Protein AF-A0A956RFM0-F1 (afdb_monomer_lite)

Foldseek 3Di:
DDDDLVRLVVVLVVLVVVLVVLVVCPPVPDDPADADPNPHGPVVVSVVVSVVSVVVSVVSCVVRNDDDPPDPDPPVVNVVVVVVD

Sequence (85 aa):
MVLSRRAHARIFAVACVLLTLLHFDVWNNHRALPLTFGWMPVDLAYHVGWIVVATALVFYMTARVWPTPPAPEPSAETSTRANGE

Secondary structure (DSSP, 8-state):
----HHHHHHHHHHHHHHHHHHHT-TTSTT--PPEETTTEEHHHHHHHHHHHHHHHHHHHIIIIISPPPPPPP--HHHHHHHT--

pLDDT: mean 73.11, std 10.87, range [47.75, 91.0]

Radius of gyration: 23.36 Å; chains: 1; bounding box: 37×26×76 Å

Structure (mmCIF, N/CA/C/O backbone):
data_AF-A0A956RFM0-F1
#
_entry.id   AF-A0A956RFM0-F1
#
loop_
_atom_site.group_PDB
_atom_site.id
_atom_site.type_symbol
_atom_site.label_atom_id
_atom_site.label_alt_id
_atom_site.label_comp_id
_atom_site.label_asym_id
_atom_site.label_entity_id
_atom_site.label_seq_id
_atom_site.pdbx_PDB_ins_code
_atom_site.Cartn_x
_atom_site.Cartn_y
_atom_site.Cartn_z
_atom_site.occupancy
_atom_site.B_iso_or_equiv
_atom_site.auth_seq_id
_atom_site.auth_comp_id
_atom_site.auth_asym_id
_atom_site.auth_atom_id
_atom_site.pdbx_PDB_model_num
ATOM 1 N N . MET A 1 1 ? -18.871 3.792 3.630 1.00 47.75 1 MET A N 1
ATOM 2 C CA . MET A 1 1 ? -18.788 2.431 4.207 1.00 47.75 1 MET A CA 1
ATOM 3 C C . MET A 1 1 ? -17.523 2.329 5.042 1.00 47.75 1 MET A C 1
ATOM 5 O O . MET A 1 1 ? -16.439 2.481 4.496 1.00 47.75 1 MET A O 1
ATOM 9 N N . VAL A 1 2 ? -17.640 2.131 6.356 1.00 58.41 2 VAL A N 1
ATOM 10 C CA . VAL A 1 2 ? -16.479 1.918 7.233 1.00 58.41 2 VAL A CA 1
ATOM 11 C C . VAL A 1 2 ? -16.074 0.448 7.106 1.00 58.41 2 VAL A C 1
ATOM 13 O O . VAL A 1 2 ? -16.788 -0.430 7.583 1.00 58.41 2 VAL A O 1
ATOM 16 N N . LEU A 1 3 ? -14.978 0.155 6.400 1.00 61.72 3 LEU A N 1
ATOM 17 C CA . LEU A 1 3 ? -14.467 -1.215 6.303 1.00 61.72 3 LEU A CA 1
ATOM 18 C C . LEU A 1 3 ? -14.024 -1.705 7.694 1.00 61.72 3 LEU A C 1
ATOM 20 O O . LEU A 1 3 ? -13.374 -0.983 8.447 1.00 61.72 3 LEU A O 1
ATOM 24 N N . SER A 1 4 ? -14.335 -2.957 8.028 1.00 75.12 4 SER A N 1
ATOM 25 C CA . SER A 1 4 ? -13.890 -3.596 9.275 1.00 75.12 4 SER A CA 1
ATOM 26 C C . SER A 1 4 ? -12.358 -3.551 9.418 1.00 75.12 4 SER A C 1
ATOM 28 O O . SER A 1 4 ? -11.639 -3.689 8.424 1.00 75.12 4 SER A O 1
ATOM 30 N N . ARG A 1 5 ? -11.827 -3.420 10.647 1.00 69.94 5 ARG A N 1
ATOM 31 C CA . ARG A 1 5 ? -10.372 -3.510 10.925 1.00 69.94 5 ARG A CA 1
ATOM 32 C C . ARG A 1 5 ? -9.761 -4.804 10.367 1.00 69.94 5 ARG A C 1
ATOM 34 O O . ARG A 1 5 ? -8.653 -4.794 9.842 1.00 69.94 5 ARG A O 1
ATOM 41 N N . ARG A 1 6 ? -10.523 -5.906 10.390 1.00 74.12 6 ARG A N 1
ATOM 42 C CA . ARG A 1 6 ? -10.114 -7.196 9.804 1.00 74.12 6 ARG A CA 1
ATOM 43 C C . ARG A 1 6 ? -10.043 -7.149 8.274 1.00 74.12 6 ARG A C 1
ATOM 45 O O . ARG A 1 6 ? -9.197 -7.814 7.688 1.00 74.12 6 ARG A O 1
ATOM 52 N N . ALA A 1 7 ? -10.906 -6.364 7.626 1.00 77.69 7 ALA A N 1
ATOM 53 C CA . ALA A 1 7 ? -10.873 -6.168 6.177 1.00 77.69 7 ALA A CA 1
ATOM 54 C C . ALA A 1 7 ? -9.659 -5.327 5.754 1.00 77.69 7 ALA A C 1
ATOM 56 O O . ALA A 1 7 ? -8.976 -5.701 4.809 1.00 77.69 7 ALA A O 1
ATOM 57 N N . HIS A 1 8 ? -9.332 -4.269 6.504 1.00 77.31 8 HIS A N 1
ATOM 58 C CA . HIS A 1 8 ? -8.120 -3.472 6.279 1.00 77.31 8 HIS A CA 1
ATOM 59 C C . HIS A 1 8 ? -6.846 -4.322 6.398 1.00 77.31 8 HIS A C 1
ATOM 61 O O . HIS A 1 8 ? -5.981 -4.249 5.532 1.00 77.31 8 HIS A O 1
ATOM 67 N N . ALA A 1 9 ? -6.762 -5.187 7.416 1.00 78.44 9 ALA A N 1
ATOM 68 C CA . ALA A 1 9 ? -5.626 -6.093 7.589 1.00 78.44 9 ALA A CA 1
ATOM 69 C C . ALA A 1 9 ? -5.497 -7.110 6.438 1.00 78.44 9 ALA A C 1
ATOM 71 O O . ALA A 1 9 ? -4.394 -7.367 5.965 1.00 78.44 9 ALA A O 1
ATOM 72 N N . ARG A 1 10 ? -6.619 -7.659 5.948 1.00 85.00 10 ARG A N 1
ATOM 73 C CA . ARG A 1 10 ? -6.627 -8.574 4.792 1.00 85.00 10 ARG A CA 1
ATOM 74 C C . ARG A 1 10 ? -6.204 -7.880 3.501 1.00 85.00 10 ARG A C 1
ATOM 76 O O . ARG A 1 10 ? -5.402 -8.436 2.765 1.00 85.00 10 ARG A O 1
ATOM 83 N N . ILE A 1 11 ? -6.716 -6.676 3.244 1.00 84.44 11 ILE A N 1
ATOM 84 C CA . ILE A 1 11 ? -6.333 -5.876 2.071 1.00 84.44 11 ILE A CA 1
ATOM 85 C C . ILE A 1 11 ? -4.838 -5.569 2.114 1.00 84.44 11 ILE A C 1
ATOM 87 O O . ILE A 1 11 ? -4.158 -5.758 1.114 1.00 84.44 11 ILE A O 1
ATOM 91 N N . PHE A 1 12 ? -4.321 -5.165 3.276 1.00 84.50 12 PHE A N 1
ATOM 92 C CA . PHE A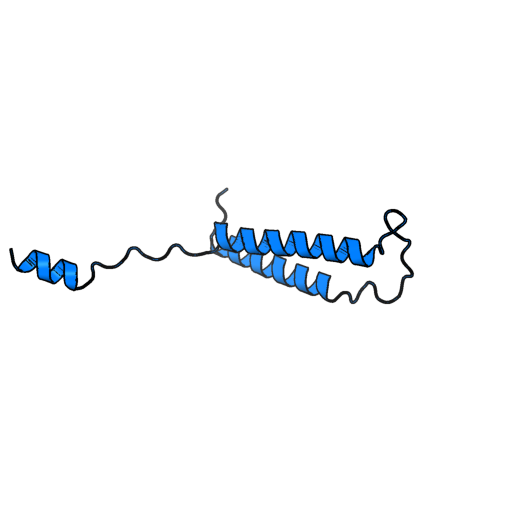 1 12 ? -2.893 -4.933 3.467 1.00 84.50 12 PHE A CA 1
ATOM 93 C C . PHE A 1 12 ? -2.067 -6.201 3.211 1.00 84.50 12 PHE A C 1
ATOM 95 O O . PHE A 1 12 ? -1.109 -6.153 2.450 1.00 84.50 12 PHE A O 1
ATOM 102 N N . ALA A 1 13 ? -2.471 -7.349 3.765 1.00 85.00 13 ALA A N 1
ATOM 103 C CA . ALA A 1 13 ? -1.771 -8.615 3.552 1.00 85.00 13 ALA A CA 1
ATOM 104 C C . ALA A 1 13 ? -1.740 -9.023 2.069 1.00 85.00 13 ALA A C 1
ATOM 106 O O . ALA A 1 13 ? -0.685 -9.378 1.549 1.00 85.00 13 ALA A O 1
ATOM 107 N N . VAL A 1 14 ? -2.875 -8.922 1.369 1.00 88.25 14 VAL A N 1
ATOM 108 C CA . VAL A 1 14 ? -2.953 -9.205 -0.073 1.00 88.25 14 VAL A CA 1
ATOM 109 C C . VAL A 1 14 ? -2.096 -8.220 -0.868 1.00 88.25 14 VAL A C 1
ATOM 111 O O . VAL A 1 14 ? -1.355 -8.641 -1.751 1.00 88.25 14 VAL A O 1
ATOM 114 N N . ALA A 1 15 ? -2.146 -6.928 -0.536 1.00 85.56 15 ALA A N 1
ATOM 115 C CA . ALA A 1 15 ? -1.329 -5.908 -1.180 1.00 85.56 15 ALA A CA 1
ATOM 116 C C . ALA A 1 15 ? 0.171 -6.169 -0.983 1.00 85.56 15 ALA A C 1
ATOM 118 O O . ALA A 1 15 ? 0.911 -6.076 -1.954 1.00 85.56 15 ALA A O 1
ATOM 119 N N . CYS A 1 16 ? 0.611 -6.568 0.216 1.00 85.19 16 CYS A N 1
ATOM 120 C CA . CYS A 1 16 ? 1.994 -6.977 0.473 1.00 85.19 16 CYS A CA 1
ATOM 121 C C . CYS A 1 16 ? 2.401 -8.172 -0.388 1.00 85.19 16 CYS A C 1
ATOM 123 O O . CYS A 1 16 ? 3.435 -8.111 -1.041 1.00 85.19 16 CYS A O 1
ATOM 125 N N . VAL A 1 17 ? 1.585 -9.231 -0.435 1.00 87.69 17 VAL A N 1
ATOM 126 C CA . VAL A 1 17 ? 1.880 -10.422 -1.249 1.00 87.69 17 VAL A CA 1
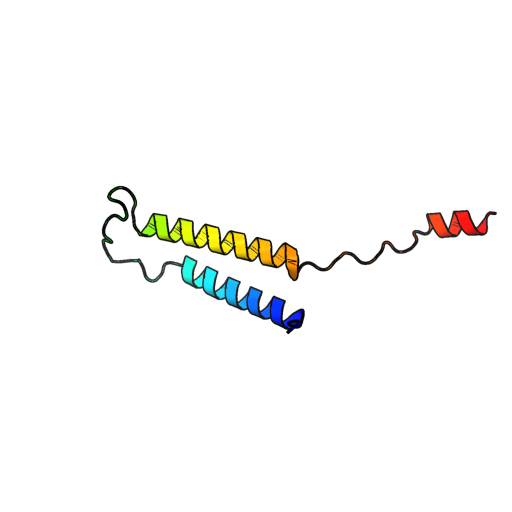ATOM 127 C C . VAL A 1 17 ? 1.998 -10.056 -2.728 1.00 87.69 17 VAL A C 1
ATOM 129 O O . VAL A 1 17 ? 2.960 -10.455 -3.378 1.00 87.69 17 VAL A O 1
ATOM 132 N N . LEU A 1 18 ? 1.064 -9.260 -3.252 1.00 84.75 18 LEU A N 1
ATOM 133 C CA . LEU A 1 18 ? 1.113 -8.783 -4.634 1.00 84.75 18 LEU A CA 1
ATOM 134 C C . LEU A 1 18 ? 2.364 -7.941 -4.895 1.00 84.75 18 LEU A C 1
ATOM 136 O O . LEU A 1 18 ? 3.033 -8.166 -5.897 1.00 84.75 18 LEU A O 1
ATOM 140 N N . LEU A 1 19 ? 2.712 -7.020 -3.990 1.00 83.25 19 LEU A N 1
ATOM 141 C CA . LEU A 1 19 ? 3.919 -6.203 -4.115 1.00 83.25 19 LEU A CA 1
ATOM 142 C C . LEU A 1 19 ? 5.188 -7.053 -4.091 1.00 83.25 19 LEU A C 1
ATOM 144 O O . LEU A 1 19 ? 6.100 -6.800 -4.868 1.00 83.25 19 LEU A O 1
ATOM 148 N N . THR A 1 20 ? 5.247 -8.067 -3.232 1.00 80.56 20 THR A N 1
ATOM 149 C CA . THR A 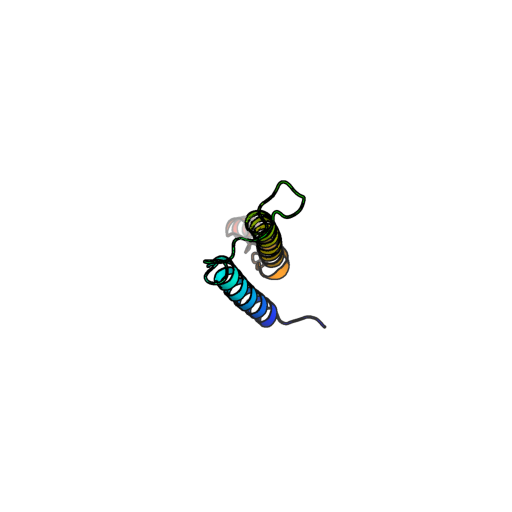1 20 ? 6.381 -8.988 -3.145 1.00 80.56 20 THR A CA 1
ATOM 150 C C . THR A 1 20 ? 6.515 -9.819 -4.416 1.00 80.56 20 THR A C 1
ATOM 152 O O . THR A 1 20 ? 7.610 -9.913 -4.958 1.00 80.56 20 THR A O 1
ATOM 155 N N . LEU A 1 21 ? 5.419 -10.368 -4.945 1.00 81.12 21 LEU A N 1
ATOM 156 C CA . LEU A 1 21 ? 5.440 -11.096 -6.219 1.00 81.12 21 LEU A CA 1
ATOM 157 C C . LEU A 1 21 ? 5.852 -10.191 -7.386 1.00 81.12 21 LEU A C 1
ATOM 159 O O . LEU A 1 21 ? 6.609 -10.615 -8.253 1.00 81.12 21 LEU A O 1
ATOM 163 N N . LEU A 1 22 ? 5.394 -8.939 -7.372 1.00 79.31 22 LEU A N 1
ATOM 164 C CA . LEU A 1 22 ? 5.770 -7.916 -8.343 1.00 79.31 22 LEU A CA 1
ATOM 165 C C . LEU A 1 22 ? 7.262 -7.537 -8.228 1.00 79.31 22 LEU A C 1
ATOM 167 O O . LEU A 1 22 ? 7.903 -7.258 -9.237 1.00 79.31 22 LEU A O 1
ATOM 171 N N . HIS A 1 23 ? 7.825 -7.574 -7.015 1.00 75.00 23 HIS A N 1
ATOM 172 C CA . HIS A 1 23 ? 9.243 -7.310 -6.750 1.00 75.00 23 HIS A CA 1
ATOM 173 C C . HIS A 1 23 ? 10.167 -8.444 -7.184 1.00 75.00 23 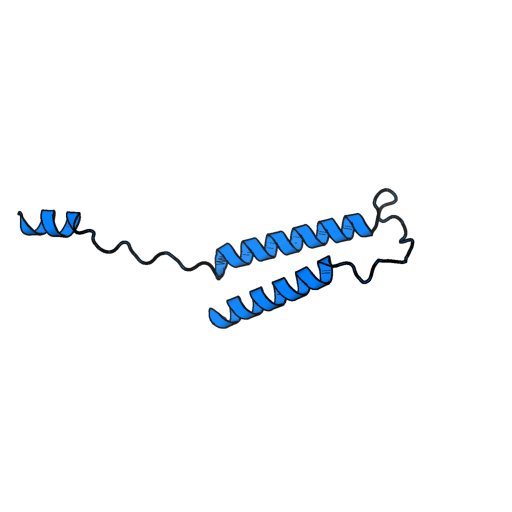HIS A C 1
ATOM 175 O O . HIS A 1 23 ? 11.302 -8.185 -7.561 1.00 75.00 23 HIS A O 1
ATOM 181 N N . PHE A 1 24 ? 9.701 -9.695 -7.134 1.00 70.25 24 PHE A N 1
ATOM 182 C CA . PHE A 1 24 ? 10.521 -10.855 -7.493 1.00 70.25 24 PHE A CA 1
ATOM 183 C C . PHE A 1 24 ? 11.013 -10.838 -8.946 1.00 70.25 24 PHE A C 1
ATOM 185 O O . PHE A 1 24 ? 11.844 -11.672 -9.296 1.00 70.25 24 PHE A O 1
ATOM 192 N N . ASP A 1 25 ? 10.503 -9.917 -9.771 1.00 64.12 25 ASP A N 1
ATOM 193 C CA . ASP A 1 25 ? 10.981 -9.602 -11.119 1.00 64.12 25 ASP A CA 1
ATOM 194 C C . ASP A 1 25 ? 11.230 -10.840 -11.997 1.00 64.12 25 ASP A C 1
ATOM 196 O O . ASP A 1 25 ? 12.065 -10.877 -12.895 1.00 64.12 25 ASP A O 1
ATOM 200 N N . VAL A 1 26 ? 10.440 -11.894 -11.772 1.00 59.78 26 VAL A N 1
ATOM 201 C CA . VAL A 1 26 ? 10.541 -13.154 -12.523 1.00 59.78 26 VAL A CA 1
ATOM 202 C C . VAL A 1 26 ? 10.075 -12.977 -13.974 1.00 59.78 26 VAL A C 1
ATOM 204 O O . VAL A 1 26 ? 10.243 -13.871 -14.800 1.00 59.78 26 VAL A O 1
ATOM 207 N N . TRP A 1 27 ? 9.462 -11.829 -14.283 1.00 57.38 27 TRP A N 1
ATOM 208 C CA . TRP A 1 27 ? 8.824 -11.537 -15.563 1.00 57.38 27 TRP A CA 1
ATOM 209 C C . TRP A 1 27 ? 9.689 -10.681 -16.502 1.00 57.38 27 TRP A C 1
ATOM 211 O O . TRP A 1 27 ? 9.506 -10.751 -17.718 1.00 57.38 27 TRP A O 1
ATOM 221 N N . ASN A 1 28 ? 10.652 -9.908 -15.984 1.00 59.69 28 ASN A N 1
ATOM 222 C CA . ASN A 1 28 ? 11.463 -8.990 -16.792 1.00 59.69 28 ASN A CA 1
ATOM 223 C C . ASN A 1 28 ? 12.742 -9.621 -17.374 1.00 59.69 28 ASN A C 1
ATOM 225 O O . ASN A 1 28 ? 13.516 -8.974 -18.077 1.00 59.69 28 ASN A O 1
ATOM 229 N N . ASN A 1 29 ? 12.962 -10.914 -17.137 1.00 54.97 29 ASN A N 1
ATOM 230 C CA . ASN A 1 29 ? 14.296 -11.499 -17.238 1.00 54.97 29 ASN A CA 1
ATOM 231 C C . ASN A 1 29 ? 14.918 -11.535 -18.658 1.00 54.97 29 ASN A C 1
ATOM 233 O O . ASN A 1 29 ? 16.109 -11.797 -18.779 1.00 54.97 29 ASN A O 1
ATOM 237 N N . HIS A 1 30 ? 14.184 -11.267 -19.751 1.00 55.44 30 HIS A N 1
ATOM 238 C CA . HIS A 1 30 ? 14.704 -11.479 -21.121 1.00 55.44 30 HIS A CA 1
ATOM 239 C C . HIS A 1 30 ? 14.335 -10.431 -22.183 1.00 55.44 30 HIS A C 1
ATOM 241 O O . HIS A 1 30 ? 14.523 -10.685 -23.374 1.00 55.44 30 HIS A O 1
ATOM 247 N N . ARG A 1 31 ? 13.818 -9.251 -21.821 1.00 57.34 31 ARG A N 1
ATOM 248 C CA . ARG A 1 31 ? 13.526 -8.215 -22.826 1.00 57.34 31 ARG A CA 1
ATOM 249 C C . ARG A 1 31 ? 14.492 -7.051 -22.672 1.00 57.34 31 ARG A C 1
ATOM 251 O O . ARG A 1 31 ? 14.489 -6.371 -21.657 1.00 57.34 31 ARG A O 1
ATOM 258 N N . ALA A 1 32 ? 15.297 -6.812 -23.710 1.00 56.47 32 ALA A N 1
ATOM 259 C CA . ALA A 1 32 ? 16.025 -5.562 -23.898 1.00 56.47 32 ALA A CA 1
ATOM 260 C C . ALA A 1 32 ? 14.995 -4.431 -24.040 1.00 56.47 32 ALA A C 1
ATOM 262 O O . ALA A 1 32 ? 14.533 -4.117 -25.138 1.00 56.47 32 ALA A O 1
ATOM 263 N N . LEU A 1 33 ? 14.522 -3.921 -22.906 1.00 59.00 33 LEU A N 1
ATOM 264 C CA . LEU A 1 33 ? 13.476 -2.916 -22.872 1.00 59.00 33 LEU A CA 1
ATOM 265 C C . LEU A 1 33 ? 14.061 -1.566 -23.309 1.00 59.00 33 LEU A C 1
ATOM 267 O O . LEU A 1 33 ? 15.164 -1.206 -22.889 1.00 59.00 33 LEU A O 1
ATOM 271 N N . PRO A 1 34 ? 13.343 -0.823 -24.166 1.00 60.53 34 PRO A N 1
ATOM 272 C CA . PRO A 1 34 ? 13.789 0.473 -24.660 1.00 60.53 34 PRO A CA 1
ATOM 273 C C . PRO A 1 34 ? 13.990 1.457 -23.502 1.00 60.53 34 PRO A C 1
ATOM 275 O O . PRO A 1 34 ? 13.281 1.395 -22.501 1.00 60.53 34 PRO A O 1
ATOM 278 N N . LEU A 1 35 ? 14.942 2.384 -23.634 1.00 58.00 35 LEU A N 1
ATOM 279 C CA . LEU A 1 35 ? 15.161 3.446 -22.648 1.00 58.00 35 LEU A CA 1
ATOM 280 C C . LEU A 1 35 ? 13.889 4.296 -22.509 1.00 58.00 35 LEU A C 1
ATOM 282 O O . LEU A 1 35 ? 13.490 4.995 -23.442 1.00 58.00 35 LEU A O 1
ATOM 286 N N . THR A 1 36 ? 13.279 4.302 -21.327 1.00 58.59 36 THR A N 1
ATOM 287 C CA . THR A 1 36 ? 12.298 5.329 -20.968 1.00 58.59 36 THR A CA 1
ATOM 288 C C . THR A 1 36 ? 13.001 6.674 -20.824 1.00 58.59 36 THR A C 1
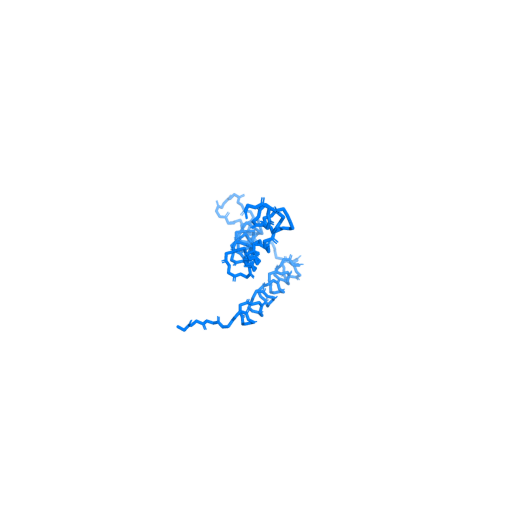ATOM 290 O O . THR A 1 36 ? 14.081 6.778 -20.241 1.00 58.59 36 THR A O 1
ATOM 293 N N . PHE A 1 37 ? 12.393 7.729 -21.367 1.00 56.25 37 PHE A N 1
ATOM 294 C CA . PHE A 1 37 ? 12.919 9.097 -21.273 1.00 56.25 37 PHE A CA 1
ATOM 295 C C . PHE A 1 37 ? 14.296 9.331 -21.935 1.00 56.25 37 PHE A C 1
ATOM 297 O O . PHE A 1 37 ? 14.938 10.341 -21.666 1.00 56.25 37 PHE A O 1
ATOM 304 N N . GLY A 1 38 ? 14.780 8.412 -22.785 1.00 62.25 38 GLY A N 1
ATOM 305 C CA . GLY A 1 38 ? 16.071 8.544 -23.480 1.00 62.25 38 GLY A CA 1
ATOM 306 C C . GLY A 1 38 ? 17.322 8.447 -22.588 1.00 62.25 38 GLY A C 1
ATOM 307 O O . GLY A 1 38 ? 18.429 8.484 -23.113 1.00 62.25 38 GLY A O 1
ATOM 308 N N . TRP A 1 39 ? 17.159 8.281 -21.268 1.00 61.72 39 TRP A N 1
ATOM 309 C CA . TRP A 1 39 ? 18.243 8.209 -20.271 1.00 61.72 39 TRP A CA 1
ATOM 310 C C . TRP A 1 39 ? 18.087 7.026 -19.302 1.00 61.72 39 TRP A C 1
ATOM 312 O O . TRP A 1 39 ? 19.080 6.490 -18.817 1.00 61.72 39 TRP A O 1
ATOM 322 N N . MET A 1 40 ? 16.857 6.607 -18.984 1.00 60.66 40 MET A N 1
ATOM 323 C CA . MET A 1 40 ? 16.590 5.738 -17.836 1.00 60.66 40 MET A CA 1
ATOM 324 C C . MET A 1 40 ? 16.065 4.366 -18.286 1.00 60.66 40 MET A C 1
ATOM 326 O O . MET A 1 40 ? 15.070 4.315 -19.016 1.00 60.66 40 MET A O 1
ATOM 330 N N . PRO A 1 41 ? 16.673 3.242 -17.856 1.00 68.12 41 PRO A N 1
ATOM 331 C CA . PRO A 1 41 ? 16.112 1.916 -18.102 1.00 68.12 41 PRO A CA 1
ATOM 332 C C . PRO A 1 41 ? 14.678 1.835 -17.560 1.00 68.12 41 PRO A C 1
ATOM 334 O O . PRO A 1 41 ? 14.431 2.268 -16.434 1.00 68.12 41 PRO A O 1
ATOM 337 N N . VAL A 1 42 ? 13.746 1.270 -18.339 1.00 71.25 42 VAL A N 1
ATOM 338 C CA . VAL A 1 42 ? 12.345 1.023 -17.912 1.00 71.25 42 VAL A CA 1
ATOM 339 C C . VAL A 1 42 ? 12.302 0.281 -16.584 1.00 71.25 42 VAL A C 1
ATOM 341 O O . VAL A 1 42 ? 11.472 0.573 -15.727 1.00 71.25 42 VAL A O 1
ATOM 344 N N . ASP A 1 43 ? 13.249 -0.632 -16.412 1.00 70.31 43 ASP A N 1
ATOM 345 C CA . ASP A 1 43 ? 13.466 -1.377 -15.187 1.00 70.31 43 ASP A CA 1
ATOM 346 C C . ASP A 1 43 ? 13.651 -0.456 -13.967 1.00 70.31 43 ASP A C 1
ATOM 348 O O . ASP A 1 43 ? 12.983 -0.614 -12.950 1.00 70.31 43 ASP A O 1
ATOM 352 N N . LEU A 1 44 ? 14.465 0.595 -14.087 1.00 73.00 44 LEU A N 1
ATOM 353 C CA . LEU A 1 44 ? 14.726 1.521 -12.987 1.00 73.00 44 LEU A CA 1
ATOM 354 C C . LEU A 1 44 ? 13.486 2.366 -12.653 1.00 73.00 44 LEU A C 1
ATOM 356 O O . LEU A 1 44 ? 13.168 2.569 -11.483 1.00 73.00 44 LEU A O 1
ATOM 360 N N . ALA A 1 45 ? 12.757 2.832 -13.671 1.00 78.06 45 ALA A N 1
ATOM 361 C CA . ALA A 1 45 ? 11.506 3.568 -13.475 1.00 78.06 45 ALA A CA 1
ATOM 362 C C . ALA A 1 45 ? 10.432 2.693 -12.802 1.00 78.06 45 ALA A C 1
ATOM 364 O O . ALA A 1 45 ? 9.708 3.161 -11.921 1.00 78.06 45 ALA A O 1
ATOM 365 N N . TYR A 1 46 ? 10.367 1.412 -13.171 1.00 77.25 46 TYR A N 1
ATOM 366 C CA . TYR A 1 46 ? 9.500 0.422 -12.543 1.00 77.25 46 TYR A CA 1
ATOM 367 C C . TYR A 1 46 ? 9.851 0.208 -11.066 1.00 77.25 46 TYR A C 1
ATOM 369 O O . TYR A 1 46 ? 8.965 0.286 -10.215 1.00 77.25 46 TYR A O 1
ATOM 377 N N . HIS A 1 47 ? 11.136 0.045 -10.741 1.00 78.06 47 HIS A N 1
ATOM 378 C CA . HIS A 1 47 ? 11.597 -0.078 -9.358 1.00 78.06 47 HIS A CA 1
ATOM 379 C C . HIS A 1 47 ? 11.272 1.168 -8.522 1.00 78.06 47 HIS A C 1
ATOM 381 O O . HIS A 1 47 ? 10.804 1.047 -7.391 1.00 78.06 47 HIS A O 1
ATOM 387 N N . VAL A 1 48 ? 11.442 2.373 -9.075 1.00 82.94 48 VAL A N 1
ATOM 388 C CA . VAL A 1 48 ? 11.057 3.621 -8.391 1.00 82.94 48 VAL A CA 1
ATOM 389 C C . VAL A 1 48 ? 9.549 3.664 -8.139 1.00 82.94 48 VAL A C 1
ATOM 391 O O . VAL A 1 48 ? 9.123 3.955 -7.021 1.00 82.94 48 VAL A O 1
ATOM 394 N N . GLY A 1 49 ? 8.735 3.324 -9.142 1.00 84.50 49 GLY A N 1
ATOM 395 C CA . GLY A 1 49 ? 7.284 3.219 -8.983 1.00 84.50 49 GLY A CA 1
ATOM 396 C C . GLY A 1 49 ? 6.897 2.216 -7.895 1.00 84.50 49 GLY A C 1
ATOM 397 O O . GLY A 1 49 ? 6.063 2.515 -7.040 1.00 84.50 49 GLY A O 1
ATOM 398 N N . TRP A 1 50 ? 7.561 1.061 -7.865 1.00 84.06 50 TRP A N 1
ATOM 399 C CA . TRP A 1 50 ? 7.364 0.042 -6.840 1.00 84.06 50 TRP A CA 1
ATOM 400 C C . TRP A 1 50 ? 7.693 0.562 -5.433 1.00 84.06 50 TRP A C 1
ATOM 402 O O . TRP A 1 50 ? 6.886 0.393 -4.519 1.00 84.06 50 TRP A O 1
ATOM 412 N N . ILE A 1 51 ? 8.820 1.265 -5.258 1.00 86.38 51 ILE A N 1
ATOM 413 C CA . ILE A 1 51 ? 9.221 1.864 -3.971 1.00 86.38 51 ILE A CA 1
ATOM 414 C C . ILE A 1 51 ? 8.177 2.877 -3.491 1.00 86.38 51 ILE A C 1
ATOM 416 O O . ILE A 1 51 ? 7.824 2.892 -2.308 1.00 86.38 51 ILE A O 1
ATOM 420 N N . VAL A 1 52 ? 7.646 3.707 -4.394 1.00 90.62 52 VAL A N 1
ATOM 421 C CA . VAL A 1 52 ? 6.597 4.684 -4.060 1.00 90.62 52 VAL A CA 1
ATOM 422 C C . VAL A 1 52 ? 5.335 3.975 -3.568 1.00 90.62 52 VAL A C 1
ATOM 424 O O . VAL A 1 52 ? 4.784 4.348 -2.529 1.00 90.62 52 VAL A O 1
ATOM 427 N N . VAL A 1 53 ? 4.901 2.916 -4.258 1.00 88.75 53 VAL A N 1
ATOM 428 C CA . VAL A 1 53 ? 3.730 2.129 -3.845 1.00 88.75 53 VAL A CA 1
ATOM 429 C C . VAL A 1 53 ? 3.980 1.421 -2.507 1.00 88.75 53 VAL A C 1
ATOM 431 O O . VAL A 1 53 ? 3.108 1.444 -1.638 1.00 88.75 53 VAL A O 1
ATOM 434 N N . ALA A 1 54 ? 5.170 0.856 -2.291 1.00 87.81 54 ALA A N 1
ATOM 435 C CA . ALA A 1 54 ? 5.551 0.226 -1.025 1.00 87.81 54 ALA A CA 1
ATOM 436 C C . ALA A 1 54 ? 5.534 1.228 0.138 1.00 87.81 54 ALA A C 1
ATOM 438 O O . ALA A 1 54 ? 5.001 0.943 1.211 1.00 87.81 54 ALA A O 1
ATOM 439 N N . THR A 1 55 ? 6.044 2.436 -0.096 1.00 91.00 55 THR A N 1
ATOM 440 C CA . THR A 1 55 ? 6.041 3.523 0.890 1.00 91.00 55 THR A CA 1
ATOM 441 C C . THR A 1 55 ? 4.613 3.928 1.255 1.00 91.00 55 THR A C 1
ATOM 443 O O . THR A 1 55 ? 4.279 4.031 2.436 1.00 91.00 55 THR A O 1
ATOM 446 N N . ALA A 1 56 ? 3.736 4.087 0.259 1.00 88.88 56 ALA A N 1
ATOM 447 C CA . ALA A 1 56 ? 2.324 4.373 0.494 1.00 88.88 56 ALA A CA 1
ATOM 448 C C . ALA A 1 56 ? 1.632 3.248 1.283 1.00 88.88 56 ALA A C 1
ATOM 450 O O . ALA A 1 56 ? 0.808 3.523 2.155 1.00 88.88 56 ALA A O 1
ATOM 451 N N . LEU A 1 57 ? 1.993 1.987 1.023 1.00 86.75 57 LEU A N 1
ATOM 452 C CA . LEU A 1 57 ? 1.448 0.830 1.728 1.00 86.75 57 LEU A CA 1
ATOM 453 C C . LEU A 1 57 ? 1.853 0.818 3.212 1.00 86.75 57 LEU A C 1
ATOM 455 O O . LEU A 1 57 ? 1.006 0.588 4.078 1.00 86.75 57 LEU A O 1
ATOM 459 N N . VAL A 1 58 ? 3.113 1.138 3.521 1.00 84.94 58 VAL A N 1
ATOM 460 C CA . VAL A 1 58 ? 3.592 1.305 4.906 1.00 84.94 58 VAL A CA 1
ATOM 461 C C . VAL A 1 58 ? 2.873 2.466 5.591 1.00 84.94 58 VAL A C 1
ATOM 463 O O . VAL A 1 58 ? 2.405 2.321 6.719 1.00 84.94 58 VAL A O 1
ATOM 466 N N . PHE A 1 59 ? 2.708 3.596 4.902 1.00 87.56 59 PHE A N 1
ATOM 467 C CA . PHE A 1 59 ? 1.986 4.748 5.444 1.00 87.56 59 PHE A CA 1
ATOM 468 C C . PHE A 1 59 ? 0.506 4.435 5.717 1.00 87.56 59 PHE A C 1
ATOM 470 O O . PHE A 1 59 ? -0.069 4.841 6.726 1.00 87.56 59 PHE A O 1
ATOM 477 N N . TYR A 1 60 ? -0.126 3.653 4.844 1.00 82.62 60 TYR A N 1
ATOM 478 C CA . TYR A 1 60 ? -1.487 3.172 5.050 1.00 82.62 60 TYR A CA 1
ATOM 479 C C . TYR A 1 60 ? -1.593 2.258 6.281 1.00 82.62 60 TYR A C 1
ATOM 481 O O . TYR A 1 60 ? -2.544 2.372 7.060 1.00 82.62 60 TYR A O 1
ATOM 489 N N . MET A 1 61 ? -0.601 1.387 6.492 1.00 83.31 61 MET A N 1
ATOM 490 C CA . MET A 1 61 ? -0.520 0.526 7.673 1.00 83.31 61 MET A CA 1
ATOM 491 C C . MET A 1 61 ? -0.448 1.346 8.963 1.00 83.31 61 MET A C 1
ATOM 493 O O . MET A 1 61 ? -1.228 1.108 9.888 1.00 83.31 61 MET A O 1
ATOM 497 N N . THR A 1 62 ? 0.451 2.329 9.024 1.00 81.62 62 THR A N 1
ATOM 498 C CA . THR A 1 62 ? 0.642 3.155 10.223 1.00 81.62 62 THR A CA 1
ATOM 499 C C . THR A 1 62 ? -0.579 4.025 10.518 1.00 81.62 62 THR A C 1
ATOM 501 O O . THR A 1 62 ? -0.952 4.167 11.678 1.00 81.62 62 THR A O 1
ATOM 504 N N . ALA A 1 63 ? -1.264 4.537 9.492 1.00 78.94 63 ALA A N 1
ATOM 505 C CA . ALA A 1 63 ? -2.432 5.398 9.671 1.00 78.94 63 ALA A CA 1
ATOM 506 C C . ALA A 1 63 ? -3.730 4.650 10.032 1.00 78.94 63 ALA A C 1
ATOM 508 O O . ALA A 1 63 ? -4.581 5.194 10.736 1.00 78.94 63 ALA A O 1
ATOM 509 N N . ARG A 1 64 ? -3.947 3.437 9.504 1.00 71.06 64 ARG A N 1
ATOM 510 C CA . ARG A 1 64 ? -5.252 2.745 9.600 1.00 71.06 64 ARG A CA 1
ATOM 511 C C . ARG A 1 64 ? -5.221 1.431 10.363 1.00 71.06 64 ARG A C 1
ATOM 513 O O . ARG A 1 64 ? -6.239 1.051 10.944 1.00 71.06 64 ARG A O 1
ATOM 520 N N . VAL A 1 65 ? -4.103 0.714 10.318 1.00 68.62 65 VAL A N 1
ATOM 521 C CA . VAL A 1 65 ? -3.987 -0.628 10.902 1.00 68.62 65 VAL A CA 1
ATOM 522 C C . VAL A 1 65 ? -3.401 -0.562 12.309 1.00 68.62 65 VAL A C 1
ATOM 524 O O . VAL A 1 65 ? -3.792 -1.373 13.149 1.00 68.62 65 VAL A O 1
ATOM 527 N N . TRP A 1 66 ? -2.534 0.417 12.591 1.00 74.94 66 TRP A N 1
ATOM 528 C CA . TRP A 1 66 ? -1.876 0.521 13.891 1.00 74.94 66 TRP A CA 1
ATOM 529 C C . TRP A 1 66 ? -2.901 0.708 15.027 1.00 74.94 66 TRP A C 1
ATOM 531 O O . TRP A 1 66 ? -3.711 1.642 14.993 1.00 74.94 66 TRP A O 1
ATOM 541 N N . PRO A 1 67 ? -2.931 -0.191 16.026 1.00 68.81 67 PRO A N 1
ATOM 542 C CA . PRO A 1 67 ? -3.812 -0.044 17.172 1.00 68.81 67 PRO A CA 1
ATOM 543 C C . PRO A 1 67 ? -3.323 1.117 18.040 1.00 68.81 67 PRO A C 1
ATOM 545 O O . PRO A 1 67 ? -2.145 1.196 18.385 1.00 68.81 67 PRO A O 1
ATOM 548 N N . THR A 1 68 ? -4.232 2.022 18.401 1.00 73.69 68 THR A N 1
ATOM 549 C CA . THR A 1 68 ? -3.953 3.021 19.434 1.00 73.69 68 THR A CA 1
ATOM 550 C C . THR A 1 68 ? -3.617 2.275 20.726 1.00 73.69 68 THR A C 1
ATOM 552 O O . THR A 1 68 ? -4.353 1.340 21.066 1.00 73.69 68 THR A O 1
ATOM 555 N N . PRO A 1 69 ? -2.527 2.636 21.426 1.00 73.50 69 PRO A N 1
ATOM 556 C CA . PRO A 1 69 ? -2.242 2.073 22.734 1.00 73.50 69 PRO A CA 1
ATOM 557 C C . PRO A 1 69 ? -3.474 2.229 23.635 1.00 73.50 69 PRO A C 1
ATOM 559 O O . PRO A 1 69 ? -4.133 3.274 23.564 1.00 73.50 69 PRO A O 1
ATOM 562 N N . PRO A 1 70 ? -3.824 1.216 24.446 1.00 73.19 70 PRO A N 1
ATOM 563 C CA . PRO A 1 70 ? -4.855 1.393 25.458 1.00 73.19 70 PRO A CA 1
ATOM 564 C C . PRO A 1 70 ? -4.484 2.580 26.353 1.00 73.19 70 PRO A C 1
ATOM 566 O O . PRO A 1 70 ? -3.299 2.893 26.518 1.00 73.19 70 PRO A O 1
ATOM 569 N N . ALA A 1 71 ? -5.500 3.264 26.886 1.00 78.00 71 ALA A N 1
ATOM 570 C CA . ALA A 1 71 ? -5.273 4.338 27.843 1.00 78.00 71 ALA A CA 1
ATOM 571 C C . ALA A 1 71 ? -4.348 3.822 28.959 1.00 78.00 71 ALA A C 1
ATOM 573 O O . ALA A 1 71 ? -4.486 2.659 29.349 1.00 78.00 71 ALA A O 1
ATOM 574 N N . PRO A 1 72 ? -3.389 4.637 29.431 1.00 80.00 72 PRO A N 1
ATOM 575 C CA . PRO A 1 72 ? -2.533 4.225 30.528 1.00 80.00 72 PRO A CA 1
ATOM 576 C C . PRO A 1 72 ? -3.432 3.848 31.704 1.00 80.00 72 PRO A C 1
ATOM 578 O O . PRO A 1 72 ? -4.190 4.683 32.199 1.00 80.00 72 PRO A O 1
ATOM 581 N N . GLU A 1 73 ? -3.380 2.576 32.103 1.00 76.56 73 GLU A N 1
ATOM 582 C CA . GLU A 1 73 ? -4.000 2.124 33.344 1.00 76.56 73 GLU A CA 1
ATOM 583 C C . GLU A 1 73 ? -3.491 3.037 34.465 1.00 76.56 73 GLU A C 1
ATOM 585 O O . GLU A 1 73 ? -2.294 3.360 34.466 1.00 76.56 73 GLU A O 1
ATOM 590 N N . PRO A 1 74 ? -4.356 3.489 35.390 1.00 75.88 74 PRO A N 1
ATOM 591 C CA . PRO A 1 74 ? -3.918 4.297 36.515 1.00 75.88 74 PRO A CA 1
ATOM 592 C C . PRO A 1 74 ? -2.837 3.510 37.254 1.00 75.88 74 PRO A C 1
ATOM 594 O O . PRO A 1 74 ? -3.100 2.486 37.886 1.00 75.88 74 PRO A O 1
ATOM 597 N N . SER A 1 75 ? -1.590 3.951 37.104 1.00 67.81 75 SER A N 1
ATOM 598 C CA . SER A 1 75 ? -0.453 3.305 37.734 1.00 67.81 75 SER A CA 1
ATOM 599 C C . SER A 1 75 ? -0.656 3.350 39.248 1.00 67.81 75 SER A C 1
ATOM 601 O O . SER A 1 75 ? -1.265 4.277 39.787 1.00 67.81 75 SER A O 1
ATOM 603 N N . ALA A 1 76 ? -0.148 2.344 39.962 1.00 65.00 76 ALA A N 1
ATOM 604 C CA . ALA A 1 76 ? -0.277 2.227 41.420 1.00 65.00 76 ALA A CA 1
ATOM 605 C C . ALA A 1 76 ? 0.171 3.495 42.194 1.00 65.00 76 ALA A C 1
ATOM 607 O O . ALA A 1 76 ? -0.228 3.700 43.342 1.00 65.00 76 ALA A O 1
ATOM 608 N N . GLU A 1 77 ? 0.936 4.383 41.547 1.00 63.25 77 GLU A N 1
ATOM 609 C CA . GLU A 1 77 ? 1.283 5.722 42.030 1.00 63.25 77 GLU A CA 1
ATOM 610 C C . GLU A 1 77 ? 0.075 6.660 42.193 1.00 63.25 77 GLU A C 1
ATOM 612 O O . GLU A 1 77 ? 0.008 7.398 43.174 1.00 63.25 77 GLU A O 1
ATOM 617 N N . THR A 1 78 ? -0.895 6.639 41.272 1.00 63.28 78 THR A N 1
ATOM 618 C CA . THR A 1 78 ? -2.109 7.467 41.364 1.00 63.28 78 THR A CA 1
ATOM 619 C C . THR A 1 78 ? -3.053 6.932 42.441 1.00 63.28 78 THR A C 1
ATOM 621 O O . THR A 1 78 ? -3.639 7.711 43.186 1.00 63.28 78 THR A O 1
ATOM 624 N N . SER A 1 79 ? -3.142 5.604 42.589 1.00 60.69 79 SER A N 1
ATOM 625 C CA . SER A 1 79 ? -3.979 4.971 43.618 1.00 60.69 79 SER A CA 1
ATOM 626 C C . SER A 1 79 ? -3.425 5.150 45.038 1.00 60.69 79 SER A C 1
ATOM 628 O O . SER A 1 79 ? -4.204 5.242 45.980 1.00 60.69 79 SER A O 1
ATOM 630 N N . THR A 1 80 ? -2.098 5.216 45.203 1.00 64.94 80 THR A N 1
ATOM 631 C CA . THR A 1 80 ? -1.459 5.455 46.512 1.00 64.94 80 THR A CA 1
ATOM 632 C C . THR A 1 80 ? -1.568 6.918 46.944 1.00 64.94 80 THR A C 1
ATOM 634 O O . THR A 1 80 ? -1.804 7.180 48.119 1.00 64.94 80 THR A O 1
ATOM 637 N N . ARG A 1 81 ? -1.451 7.877 46.010 1.00 68.44 81 ARG A N 1
ATOM 638 C CA . ARG A 1 81 ? -1.645 9.305 46.319 1.00 68.44 81 ARG A CA 1
ATOM 639 C C . ARG A 1 81 ? -3.098 9.632 46.684 1.00 68.44 81 ARG A C 1
ATOM 641 O O . ARG A 1 81 ? -3.310 10.392 47.613 1.00 68.44 81 ARG A O 1
ATOM 648 N N . ALA A 1 82 ? -4.077 9.013 46.020 1.00 65.19 82 ALA A N 1
ATOM 649 C CA . ALA A 1 82 ? -5.501 9.267 46.267 1.00 65.19 82 ALA A CA 1
ATOM 650 C C . ALA A 1 82 ? -6.061 8.645 47.564 1.00 65.19 82 ALA A C 1
ATOM 652 O O . ALA A 1 82 ? -7.133 9.040 48.004 1.00 65.19 82 ALA A O 1
ATOM 653 N N . ASN A 1 83 ? -5.380 7.659 48.161 1.00 70.00 83 ASN A N 1
ATOM 654 C CA . ASN A 1 83 ? -5.819 6.989 49.396 1.00 70.00 83 ASN A CA 1
ATOM 655 C C . ASN A 1 83 ? -5.078 7.496 50.652 1.00 70.00 83 ASN A C 1
ATOM 657 O O . ASN A 1 83 ? -5.264 6.955 51.740 1.00 70.00 83 A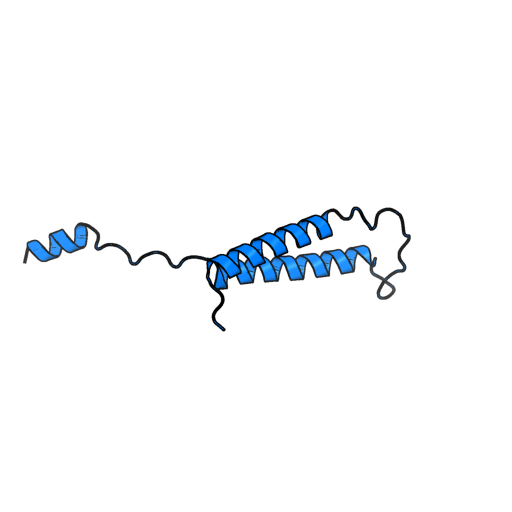SN A O 1
ATOM 661 N N . GLY A 1 84 ? -4.178 8.471 50.481 1.00 68.31 84 GLY A N 1
ATOM 662 C CA . GLY A 1 84 ? -3.395 9.091 51.552 1.00 68.31 84 GLY A CA 1
ATOM 663 C C . GLY A 1 84 ? -3.825 10.519 51.905 1.00 68.31 84 GLY A C 1
ATOM 664 O O . GLY A 1 84 ? -3.161 11.131 52.740 1.00 68.31 84 GLY A O 1
ATOM 665 N N . GLU A 1 85 ? -4.887 11.034 51.272 1.00 53.66 85 GLU A N 1
ATOM 666 C CA . GLU A 1 85 ? -5.523 12.333 51.557 1.00 53.66 85 GLU A CA 1
ATOM 667 C C . GLU A 1 85 ? -6.838 12.160 52.328 1.00 53.66 85 GLU A C 1
ATOM 669 O O . GLU A 1 85 ? -7.592 11.209 52.012 1.00 53.66 85 GLU A O 1
#